Protein AF-A0A0F9T4Y2-F1 (afdb_monomer_lite)

Radius of gyration: 16.07 Å; chains: 1; bounding box: 34×24×50 Å

InterPro domains:
  IPR002711 HNH endonuclease [PF01844] (3-43)
  IPR003615 HNH nuclease [cd00085] (3-43)

Foldseek 3Di:
DAAPFQRHPPQWDWAFCQDVVNVGDPDPVRTGIHHPQVSVLVVVLVVLVVVLVVCVVVVDDPLVNVLSVVQNVQQCVCPHSVNCVVVVHRDHSCVPPVSVPPPSDDDD

Secondary structure (DSSP, 8-state):
---TTT---SSEEEEESS-GGGT--S-GGGEEEEEHHHHHHHHHHHHHHHHHHHHHHTT--HHHHHHHHHHHHHHHHHT-HHHHHHHSSPPPGGG-TTTTTS--PPP-

Organism: NCBI:txid412755

Sequence (108 aa):
MNCIRCGRNEQIERHRIVPGIEGGEYTPENEEPLCLPCHKYEHVKRQCVDTLSRERTRRQNDGRVSFLVHRLQVIEKLNTPELIRERGTYQTYWIDSTTRKIPRWKPN

Structure (mmCIF, N/CA/C/O backbone):
data_AF-A0A0F9T4Y2-F1
#
_entry.id   AF-A0A0F9T4Y2-F1
#
loop_
_atom_site.group_PDB
_atom_site.id
_atom_site.type_symbol
_atom_site.label_atom_id
_atom_site.label_alt_id
_atom_site.label_comp_id
_atom_site.label_asym_id
_atom_site.label_entity_id
_atom_site.label_seq_id
_atom_site.pdbx_PDB_ins_code
_atom_site.Cartn_x
_atom_site.Cartn_y
_atom_site.Cartn_z
_atom_site.occupancy
_atom_site.B_iso_or_equiv
_atom_site.auth_seq_id
_atom_site.auth_comp_id
_atom_site.auth_asym_id
_atom_site.auth_atom_id
_atom_site.pdbx_PDB_model_num
ATOM 1 N N . MET A 1 1 ? -6.827 6.118 19.337 1.00 85.25 1 MET A N 1
ATOM 2 C CA . MET A 1 1 ? -5.924 6.360 18.191 1.00 85.25 1 MET A CA 1
ATOM 3 C C . MET A 1 1 ? -6.584 5.740 16.976 1.00 85.25 1 MET A C 1
ATOM 5 O O . MET A 1 1 ? -7.029 4.605 17.085 1.00 85.25 1 MET A O 1
ATOM 9 N N . ASN A 1 2 ? -6.708 6.480 15.876 1.00 96.44 2 ASN A N 1
ATOM 10 C CA . ASN A 1 2 ? -7.404 6.012 14.676 1.00 96.44 2 ASN A CA 1
ATOM 11 C C . ASN A 1 2 ? -6.391 5.836 13.543 1.00 96.44 2 ASN A C 1
ATOM 13 O O . ASN A 1 2 ? -5.399 6.557 13.486 1.00 96.44 2 ASN A O 1
ATOM 17 N N . CYS A 1 3 ? -6.660 4.896 12.643 1.00 97.69 3 CYS A N 1
ATOM 18 C CA . CYS A 1 3 ? -5.920 4.714 11.403 1.00 97.69 3 CYS A CA 1
ATOM 19 C C . CYS A 1 3 ? -5.950 6.017 10.594 1.00 97.69 3 CYS A C 1
ATOM 21 O O . CYS A 1 3 ? -7.036 6.463 10.222 1.00 97.69 3 CYS A O 1
ATOM 23 N N . ILE A 1 4 ? -4.787 6.591 10.278 1.00 97.44 4 ILE A N 1
ATOM 24 C CA . ILE A 1 4 ? -4.680 7.864 9.546 1.00 97.44 4 ILE A CA 1
ATOM 25 C C . ILE A 1 4 ? -5.287 7.763 8.136 1.00 97.44 4 ILE A C 1
ATOM 27 O O . ILE A 1 4 ? -5.832 8.729 7.614 1.00 97.44 4 ILE A O 1
ATOM 31 N N . ARG A 1 5 ? -5.270 6.561 7.543 1.00 96.31 5 ARG A N 1
ATOM 32 C CA . ARG A 1 5 ? -5.757 6.309 6.183 1.00 96.31 5 ARG A CA 1
ATOM 33 C C . ARG A 1 5 ? -7.269 6.117 6.101 1.00 96.31 5 ARG A C 1
ATOM 35 O O . ARG A 1 5 ? -7.917 6.721 5.259 1.00 96.31 5 ARG A O 1
ATOM 42 N N . CYS A 1 6 ? -7.838 5.238 6.930 1.00 96.50 6 CYS A N 1
ATOM 43 C CA . CYS A 1 6 ? -9.256 4.866 6.829 1.00 96.50 6 CYS A CA 1
ATOM 44 C C . CYS A 1 6 ? -10.093 5.201 8.068 1.00 96.50 6 CYS A C 1
ATOM 46 O O . CYS A 1 6 ? -11.292 4.952 8.053 1.00 96.50 6 CYS A O 1
ATOM 48 N N . GLY A 1 7 ? -9.527 5.744 9.142 1.00 96.06 7 GLY A N 1
ATOM 49 C CA . GLY A 1 7 ? -10.279 6.162 10.330 1.00 96.06 7 GLY A CA 1
ATOM 50 C C . GLY A 1 7 ? -10.779 5.037 11.247 1.00 96.06 7 GLY A C 1
ATOM 51 O O . GLY A 1 7 ? -11.322 5.340 12.305 1.00 96.06 7 GLY A O 1
ATOM 52 N N . ARG A 1 8 ? -10.581 3.753 10.904 1.00 94.31 8 ARG A N 1
ATOM 53 C CA . ARG A 1 8 ? -10.846 2.633 11.832 1.00 94.31 8 ARG A CA 1
ATOM 54 C C . ARG A 1 8 ? -10.000 2.776 13.098 1.00 94.31 8 ARG A C 1
ATOM 56 O O . ARG A 1 8 ? -8.884 3.279 13.028 1.00 94.31 8 ARG A O 1
ATOM 63 N N . ASN A 1 9 ? -10.510 2.302 14.227 1.00 94.75 9 ASN A N 1
ATOM 64 C CA . ASN A 1 9 ? -9.855 2.359 15.540 1.00 94.75 9 ASN A CA 1
ATOM 65 C C . ASN A 1 9 ? -9.467 0.969 16.088 1.00 94.75 9 ASN A C 1
ATOM 67 O O . ASN A 1 9 ? -8.970 0.862 17.205 1.00 94.75 9 ASN A O 1
ATOM 71 N N . GLU A 1 10 ? -9.663 -0.086 15.297 1.00 92.00 10 GLU A N 1
ATOM 72 C CA . GLU A 1 10 ? -9.346 -1.472 15.647 1.00 92.00 10 GLU A CA 1
ATOM 73 C C . GLU A 1 10 ? -8.003 -1.905 15.049 1.00 92.00 10 GLU A C 1
ATOM 75 O O . GLU A 1 10 ? -7.675 -1.528 13.919 1.00 92.00 10 GLU A O 1
ATOM 80 N N . GLN A 1 11 ? -7.263 -2.747 15.784 1.00 93.62 11 GLN A N 1
ATOM 81 C CA . GLN A 1 11 ? -5.999 -3.360 15.340 1.00 93.62 11 GLN A CA 1
ATOM 82 C C . GLN A 1 11 ? -5.016 -2.335 14.751 1.00 93.62 11 GLN A C 1
ATOM 84 O O . GLN A 1 11 ? -4.558 -2.473 13.614 1.00 93.62 11 GLN A O 1
ATOM 89 N N . ILE A 1 12 ? -4.753 -1.268 15.509 1.00 96.94 12 ILE A N 1
ATOM 90 C CA . ILE A 1 12 ? -3.850 -0.191 15.102 1.00 96.94 12 ILE A CA 1
ATOM 91 C C . ILE A 1 12 ? -2.404 -0.589 15.385 1.00 96.94 12 ILE A C 1
ATOM 93 O O . ILE A 1 12 ? -2.053 -0.925 16.513 1.00 96.94 12 ILE A O 1
ATOM 97 N N . GLU A 1 13 ? -1.574 -0.496 14.356 1.00 95.88 13 GLU A N 1
ATOM 98 C CA . GLU A 1 13 ? -0.133 -0.699 14.393 1.00 95.88 13 GLU A CA 1
ATOM 99 C C . GLU A 1 13 ? 0.577 0.598 14.000 1.00 95.88 13 GLU A C 1
ATOM 101 O O . GLU A 1 13 ? 0.014 1.457 13.312 1.00 95.88 13 GLU A O 1
ATOM 106 N N . ARG A 1 14 ? 1.829 0.744 14.440 1.00 95.44 14 ARG A N 1
ATOM 107 C CA . ARG A 1 14 ? 2.686 1.850 14.015 1.00 95.44 14 ARG A CA 1
ATOM 108 C C . ARG A 1 14 ? 3.407 1.458 12.734 1.00 95.44 14 ARG A C 1
ATOM 110 O O . ARG A 1 14 ? 4.253 0.565 12.739 1.00 95.44 14 ARG A O 1
ATOM 117 N N . HIS A 1 15 ? 3.044 2.111 11.641 1.00 95.88 15 HIS A N 1
ATOM 118 C CA . HIS A 1 15 ? 3.724 1.980 10.365 1.00 95.88 15 HIS A CA 1
ATOM 119 C C . HIS A 1 15 ? 4.865 2.985 10.288 1.00 95.88 15 HIS A C 1
ATOM 121 O O . HIS A 1 15 ? 4.686 4.144 10.644 1.00 95.88 15 HIS A O 1
ATOM 127 N N . ARG A 1 16 ? 6.028 2.557 9.798 1.00 95.38 16 ARG A N 1
ATOM 128 C CA . ARG A 1 16 ? 7.155 3.465 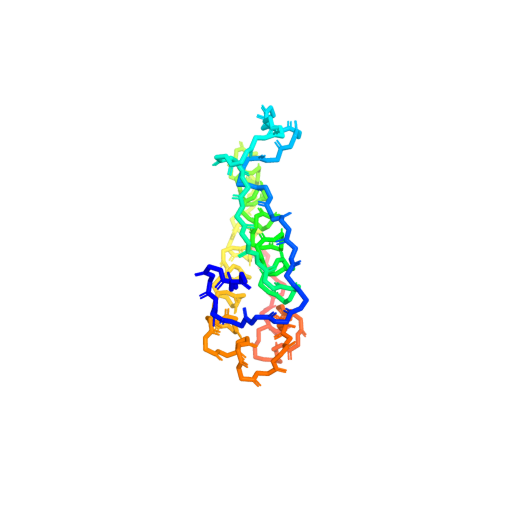9.572 1.00 95.38 16 ARG A CA 1
ATOM 129 C C . ARG A 1 16 ? 7.081 4.085 8.188 1.00 95.38 16 ARG A C 1
ATOM 131 O O . ARG A 1 16 ? 7.137 3.351 7.201 1.00 95.38 16 ARG A O 1
ATOM 138 N N . ILE A 1 17 ? 7.045 5.414 8.138 1.00 94.50 17 ILE A N 1
ATOM 139 C CA . ILE A 1 17 ? 6.991 6.197 6.896 1.00 94.50 17 ILE A CA 1
ATOM 140 C C . ILE A 1 17 ? 8.266 5.937 6.077 1.00 94.50 17 ILE A C 1
ATOM 142 O O . ILE A 1 17 ? 8.214 5.529 4.911 1.00 94.50 17 ILE A O 1
ATOM 146 N N . VAL A 1 18 ? 9.426 6.073 6.723 1.00 93.81 18 VAL A N 1
ATOM 147 C CA . VAL A 1 18 ? 10.739 5.666 6.215 1.00 93.81 18 VAL A CA 1
ATOM 148 C C . VAL A 1 18 ? 11.161 4.368 6.922 1.00 93.81 18 VAL A C 1
ATOM 150 O O . VAL A 1 18 ? 11.312 4.350 8.145 1.00 93.81 18 VAL A O 1
ATOM 153 N N . PRO A 1 19 ? 11.354 3.246 6.209 1.00 91.56 19 PRO A N 1
ATOM 154 C CA . PRO A 1 19 ? 11.757 1.986 6.807 1.00 91.56 19 PRO A CA 1
ATOM 155 C C . PRO A 1 19 ? 13.216 2.039 7.258 1.00 91.56 19 PRO A C 1
ATOM 157 O O . PRO A 1 19 ? 14.044 2.714 6.650 1.00 91.56 19 PRO A O 1
ATOM 160 N N . GLY A 1 20 ? 13.569 1.222 8.252 1.00 90.69 20 GLY A N 1
ATOM 161 C CA . GLY A 1 20 ? 14.947 1.161 8.754 1.00 90.69 20 GLY A CA 1
ATOM 162 C C . GLY A 1 20 ? 15.990 0.772 7.697 1.00 90.69 20 GLY A C 1
ATOM 163 O O . GLY A 1 20 ? 17.116 1.248 7.755 1.00 90.69 20 GLY A O 1
ATOM 164 N N . ILE A 1 21 ? 15.621 -0.028 6.686 1.00 89.50 21 ILE A N 1
ATOM 165 C CA . ILE A 1 21 ? 16.535 -0.380 5.580 1.00 89.50 21 ILE A CA 1
ATOM 166 C C . ILE A 1 21 ? 16.910 0.829 4.703 1.00 89.50 21 ILE A C 1
ATOM 168 O O . ILE A 1 21 ? 17.940 0.803 4.040 1.00 89.50 21 ILE A O 1
ATOM 172 N N . GLU A 1 22 ? 16.097 1.887 4.719 1.00 89.50 22 GLU A N 1
ATOM 173 C CA . GLU A 1 22 ? 16.346 3.152 4.017 1.00 89.50 22 GLU A CA 1
ATOM 174 C C . GLU A 1 22 ? 16.947 4.221 4.952 1.00 89.50 22 GLU A C 1
ATOM 176 O O . GLU A 1 22 ? 17.050 5.383 4.574 1.00 89.50 22 GLU A O 1
ATOM 181 N N . GLY A 1 23 ? 17.346 3.842 6.175 1.00 94.00 23 GLY A N 1
ATOM 182 C CA . GLY A 1 23 ? 17.877 4.765 7.183 1.00 94.00 23 GLY A CA 1
ATOM 183 C C . GLY A 1 23 ? 16.811 5.443 8.047 1.00 94.00 23 GLY A C 1
ATOM 184 O O . GLY A 1 23 ? 17.128 6.377 8.773 1.00 94.00 23 GLY A O 1
ATOM 185 N N . GLY A 1 24 ? 15.555 4.991 7.991 1.00 94.00 24 GLY A N 1
ATOM 186 C CA . GLY A 1 24 ? 14.491 5.534 8.830 1.00 94.00 24 GLY A CA 1
ATOM 187 C C . GLY A 1 24 ? 14.685 5.211 10.312 1.00 94.00 24 GLY A C 1
ATOM 188 O O . GLY A 1 24 ? 14.759 4.040 10.698 1.00 94.00 24 GLY A O 1
ATOM 189 N N . GLU A 1 25 ? 14.728 6.249 11.142 1.00 95.00 25 GLU A N 1
ATOM 190 C CA . GLU A 1 25 ? 14.864 6.130 12.594 1.00 95.00 25 GLU A CA 1
ATOM 191 C C . GLU A 1 25 ? 13.543 5.723 13.269 1.00 95.00 25 GLU A C 1
ATOM 193 O O . GLU A 1 25 ? 12.452 5.890 12.718 1.00 95.00 25 GLU A O 1
ATOM 198 N N . TYR A 1 26 ? 13.631 5.176 14.482 1.00 92.56 26 TYR A N 1
ATOM 199 C CA . TYR A 1 26 ? 12.459 4.896 15.316 1.00 92.56 26 TYR A CA 1
ATOM 200 C C . TYR A 1 26 ? 12.075 6.147 16.106 1.00 92.56 26 TYR A C 1
ATOM 202 O O . TYR A 1 26 ? 12.379 6.261 17.294 1.00 92.56 26 TYR A O 1
ATOM 210 N N . THR A 1 27 ? 11.425 7.092 15.432 1.00 95.25 27 THR A N 1
ATOM 211 C CA . THR A 1 27 ? 10.939 8.330 16.044 1.00 95.25 27 THR A CA 1
ATOM 212 C C . THR A 1 27 ? 9.429 8.483 15.847 1.00 95.25 27 THR A C 1
ATOM 214 O O . THR A 1 27 ? 8.893 7.975 14.857 1.00 95.25 27 THR A O 1
ATOM 217 N N . PRO A 1 28 ? 8.718 9.177 16.756 1.00 93.88 28 PRO A N 1
ATOM 218 C CA . PRO A 1 28 ? 7.291 9.456 16.591 1.00 93.88 28 PRO A CA 1
ATOM 219 C C . PRO A 1 28 ? 6.951 10.163 15.271 1.00 93.88 28 PRO A C 1
ATOM 221 O O . PRO A 1 28 ? 5.872 9.955 14.733 1.00 93.88 28 PRO A O 1
ATOM 224 N N . GLU A 1 29 ? 7.866 10.972 14.735 1.00 96.00 29 GLU A 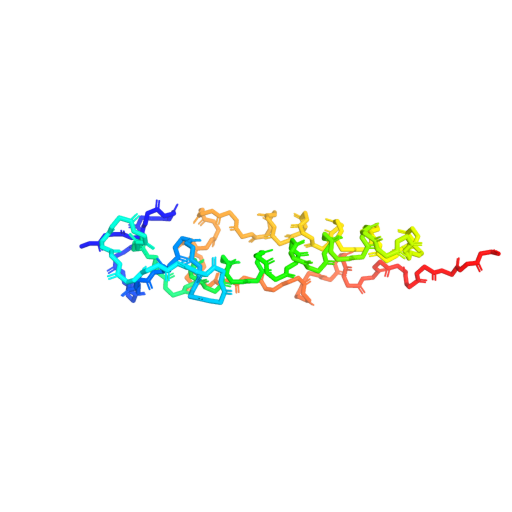N 1
ATOM 225 C CA . GLU A 1 29 ? 7.701 11.700 13.473 1.00 96.00 29 GLU A CA 1
ATOM 226 C C . GLU A 1 29 ? 7.801 10.784 12.245 1.00 96.00 29 GLU A C 1
ATOM 228 O O . GLU A 1 29 ? 7.273 11.114 11.186 1.00 96.00 29 GLU A O 1
ATOM 233 N N . ASN A 1 30 ? 8.471 9.635 12.380 1.00 97.12 30 ASN A N 1
ATOM 234 C CA . ASN A 1 30 ? 8.619 8.631 11.329 1.00 97.12 30 ASN A CA 1
ATOM 235 C C . ASN A 1 30 ? 7.610 7.475 11.470 1.00 97.12 30 ASN A C 1
ATOM 237 O O . ASN A 1 30 ? 7.713 6.465 10.771 1.00 97.12 30 ASN A O 1
ATOM 241 N N . GLU A 1 31 ? 6.636 7.599 12.372 1.00 96.62 31 GLU A N 1
ATOM 242 C CA . GLU A 1 31 ? 5.612 6.593 12.625 1.00 96.62 31 GLU A CA 1
ATOM 243 C C . GLU A 1 31 ? 4.210 7.162 12.400 1.00 96.62 31 GLU A C 1
ATOM 245 O O . GLU A 1 31 ? 3.859 8.233 12.885 1.00 96.62 31 GLU A O 1
ATOM 250 N N . GLU A 1 32 ? 3.362 6.401 11.713 1.00 96.75 32 GLU A N 1
ATOM 251 C CA . GLU A 1 32 ? 1.952 6.729 11.535 1.00 96.75 32 GLU A CA 1
ATOM 252 C C . GLU A 1 32 ? 1.045 5.572 11.980 1.00 96.75 32 GLU A C 1
ATOM 254 O O . GLU A 1 32 ? 1.375 4.395 11.796 1.00 96.75 32 GLU A O 1
ATOM 259 N N . PRO A 1 33 ? -0.116 5.866 12.590 1.00 97.75 33 PRO A N 1
ATOM 260 C CA . PRO A 1 33 ? -1.044 4.831 13.010 1.00 97.75 33 PRO A CA 1
ATOM 261 C C . PRO A 1 33 ? -1.829 4.297 11.812 1.00 97.75 33 PRO A C 1
ATOM 263 O O . PRO A 1 33 ? -2.612 5.022 11.196 1.00 97.75 33 PRO A O 1
ATOM 266 N N . LEU A 1 34 ? -1.709 3.003 11.526 1.00 97.94 34 LEU A N 1
ATOM 267 C CA . LEU A 1 34 ? -2.510 2.316 10.514 1.00 97.94 34 LEU A CA 1
ATOM 268 C C . LEU A 1 34 ? -3.228 1.118 11.124 1.00 97.94 34 LEU A C 1
ATOM 270 O O . LEU A 1 34 ? -2.666 0.380 11.922 1.00 97.94 34 LEU A O 1
ATOM 274 N N . CYS A 1 35 ? -4.474 0.878 10.716 1.00 97.56 35 CYS A N 1
ATOM 275 C CA . CYS A 1 35 ? -5.104 -0.411 10.992 1.00 97.56 35 CYS A CA 1
ATOM 276 C C . CYS A 1 35 ? -4.409 -1.507 10.177 1.00 97.56 35 CYS A C 1
ATOM 278 O O . CYS A 1 35 ? -3.961 -1.249 9.055 1.00 97.56 35 CYS A O 1
ATOM 280 N N . LEU A 1 36 ? -4.386 -2.735 10.695 1.00 96.06 36 LEU A N 1
ATOM 281 C CA . LEU A 1 36 ? -3.712 -3.874 10.066 1.00 96.06 36 LEU A CA 1
ATOM 282 C C . LEU A 1 36 ? -4.010 -4.036 8.551 1.00 96.06 36 LEU A C 1
ATOM 284 O O . LEU A 1 36 ? -3.070 -4.246 7.780 1.00 96.06 36 LEU A O 1
ATOM 288 N N . PRO A 1 37 ? -5.257 -3.886 8.051 1.00 96.06 37 PRO A N 1
ATOM 289 C CA . PRO A 1 37 ? -5.529 -3.901 6.610 1.00 96.06 37 PRO A CA 1
ATOM 290 C C . PRO A 1 37 ? -4.842 -2.779 5.815 1.00 96.06 37 PRO A C 1
ATOM 292 O O . PRO A 1 37 ? -4.281 -3.035 4.751 1.00 96.06 37 PRO A O 1
ATOM 295 N N . CYS A 1 38 ? -4.871 -1.541 6.320 1.00 97.12 38 CYS A N 1
ATOM 296 C CA . CYS A 1 38 ? -4.193 -0.411 5.678 1.00 97.12 38 CYS A CA 1
ATOM 297 C C . CYS A 1 38 ? -2.672 -0.561 5.753 1.00 97.12 38 CYS A C 1
ATOM 299 O O . CYS A 1 38 ? -1.986 -0.252 4.786 1.00 97.12 38 CYS A O 1
ATOM 301 N N . HIS A 1 39 ? -2.156 -1.107 6.854 1.00 96.62 39 HIS A N 1
ATOM 302 C CA . HIS A 1 39 ? -0.733 -1.374 7.012 1.00 96.62 39 HIS A CA 1
ATOM 303 C C . HIS A 1 39 ? -0.228 -2.390 5.975 1.00 96.62 39 HIS A C 1
ATOM 305 O O . HIS A 1 39 ? 0.774 -2.162 5.295 1.00 96.62 39 HIS A O 1
ATOM 311 N N . LYS A 1 40 ? -0.977 -3.483 5.765 1.00 94.25 40 LYS A N 1
ATOM 312 C CA . LYS A 1 40 ? -0.689 -4.463 4.704 1.00 94.25 40 LYS A CA 1
ATOM 313 C C . LYS A 1 40 ? -0.745 -3.839 3.308 1.00 94.25 40 LYS A C 1
ATOM 315 O O . LYS A 1 40 ? 0.117 -4.138 2.484 1.00 94.25 40 LYS A O 1
ATOM 320 N N . TYR A 1 41 ? -1.732 -2.980 3.043 1.00 95.38 41 TYR A N 1
ATOM 321 C CA . TYR A 1 41 ? -1.827 -2.242 1.781 1.00 95.38 41 TYR A CA 1
ATOM 322 C C . TYR A 1 41 ? -0.561 -1.413 1.509 1.00 95.38 41 TYR A C 1
ATOM 324 O O . TYR A 1 41 ? 0.005 -1.544 0.423 1.00 95.38 41 TYR A O 1
ATOM 332 N N . GLU A 1 42 ? -0.089 -0.625 2.482 1.00 95.69 42 GLU A N 1
ATOM 333 C CA . GLU A 1 42 ? 1.090 0.236 2.296 1.00 95.69 42 GLU A CA 1
ATOM 334 C C . GLU A 1 42 ? 2.358 -0.577 2.019 1.00 95.69 42 GLU A C 1
ATOM 336 O O . GLU A 1 42 ? 3.102 -0.273 1.083 1.00 95.69 42 GLU A O 1
ATOM 341 N N . HIS A 1 43 ? 2.564 -1.689 2.732 1.00 93.19 43 HIS A N 1
ATOM 342 C CA . HIS A 1 43 ? 3.685 -2.588 2.450 1.00 93.19 43 HIS A CA 1
ATOM 343 C C . HIS A 1 43 ? 3.658 -3.145 1.022 1.00 93.19 43 HIS A C 1
ATOM 345 O O . HIS A 1 43 ? 4.685 -3.158 0.338 1.00 93.19 43 HIS A O 1
ATOM 351 N N . VAL A 1 44 ? 2.490 -3.586 0.545 1.00 91.31 44 VAL A N 1
ATOM 352 C CA . VAL A 1 44 ? 2.363 -4.124 -0.816 1.00 91.31 44 VAL A CA 1
ATOM 353 C C . VAL A 1 44 ? 2.549 -3.025 -1.865 1.00 91.31 44 VAL A C 1
ATOM 355 O O . VAL A 1 44 ? 3.222 -3.257 -2.876 1.00 91.31 44 VAL A O 1
ATOM 358 N N . LYS A 1 45 ? 1.980 -1.834 -1.640 1.00 93.50 45 LYS A N 1
ATOM 359 C CA . LYS A 1 45 ? 2.148 -0.672 -2.521 1.00 93.50 45 LYS A CA 1
ATOM 360 C C . LYS A 1 45 ? 3.628 -0.317 -2.656 1.00 93.50 45 LYS A C 1
ATOM 362 O O . LYS A 1 45 ? 4.126 -0.261 -3.782 1.00 93.50 45 LYS A O 1
ATOM 367 N N . ARG A 1 46 ? 4.341 -0.168 -1.534 1.00 92.00 46 ARG A N 1
ATOM 368 C CA . ARG A 1 46 ? 5.778 0.141 -1.520 1.00 92.00 46 ARG A CA 1
ATOM 369 C C . ARG A 1 46 ? 6.586 -0.899 -2.283 1.00 92.00 46 ARG A C 1
ATOM 371 O O . ARG A 1 46 ? 7.313 -0.549 -3.203 1.00 92.00 46 ARG A O 1
ATOM 378 N N . GLN A 1 47 ? 6.365 -2.186 -2.010 1.00 89.88 47 GLN A N 1
ATOM 379 C CA . GLN A 1 47 ? 7.062 -3.263 -2.717 1.00 89.88 47 GLN A CA 1
ATOM 380 C C . GLN A 1 47 ? 6.862 -3.193 -4.244 1.00 89.88 47 GLN A C 1
ATOM 382 O O . GLN A 1 47 ? 7.793 -3.476 -5.009 1.00 89.88 47 GLN A O 1
ATOM 387 N N . CYS A 1 48 ? 5.658 -2.834 -4.705 1.00 89.81 48 CYS A N 1
ATOM 388 C CA . CYS A 1 48 ? 5.377 -2.658 -6.130 1.00 89.81 48 CYS A CA 1
ATOM 389 C C . CYS A 1 48 ? 6.136 -1.457 -6.712 1.00 89.81 48 CYS A C 1
ATOM 391 O O . CYS A 1 48 ? 6.737 -1.598 -7.778 1.00 89.81 48 CYS A O 1
ATOM 393 N N . VAL A 1 49 ? 6.156 -0.321 -6.006 1.00 92.31 49 VAL A N 1
ATOM 394 C CA . VAL A 1 49 ? 6.900 0.887 -6.402 1.00 92.31 49 VAL A CA 1
ATOM 395 C C . VAL A 1 49 ? 8.404 0.617 -6.455 1.00 92.31 49 VAL A C 1
ATOM 397 O O . VAL A 1 49 ? 9.025 0.881 -7.482 1.00 92.31 49 VAL A O 1
ATOM 400 N N . ASP A 1 50 ? 8.983 -0.000 -5.426 1.00 91.44 50 ASP A N 1
ATOM 401 C CA . ASP A 1 50 ? 10.416 -0.321 -5.382 1.00 91.44 50 ASP A CA 1
ATOM 402 C C . ASP A 1 50 ? 10.813 -1.255 -6.523 1.00 91.44 50 ASP A C 1
ATOM 404 O O . ASP A 1 50 ? 11.856 -1.100 -7.161 1.00 91.44 50 ASP A O 1
ATOM 408 N N . THR A 1 51 ? 9.961 -2.243 -6.808 1.00 89.50 51 THR A N 1
ATOM 409 C CA . THR A 1 51 ? 10.186 -3.160 -7.924 1.00 89.50 51 THR A CA 1
ATOM 410 C C . THR A 1 51 ? 10.121 -2.414 -9.249 1.00 89.50 51 THR A C 1
ATOM 412 O O . THR A 1 51 ? 11.043 -2.549 -10.045 1.00 89.50 51 THR A O 1
ATOM 415 N N . LEU A 1 52 ? 9.099 -1.583 -9.465 1.00 90.00 52 LEU A N 1
ATOM 416 C CA . LEU A 1 52 ? 8.962 -0.772 -10.674 1.00 90.00 52 LEU A CA 1
ATOM 417 C C . LEU A 1 52 ? 10.174 0.146 -10.893 1.00 90.00 52 LEU A C 1
ATOM 419 O O . LEU A 1 52 ? 10.703 0.197 -12.004 1.00 90.00 52 LEU A O 1
ATOM 423 N N . SER A 1 53 ? 10.643 0.823 -9.844 1.00 89.69 53 SER A N 1
ATOM 424 C CA . SER A 1 53 ? 11.828 1.685 -9.891 1.00 89.69 53 SER A CA 1
ATOM 425 C C . SER A 1 53 ? 13.079 0.903 -10.295 1.00 89.69 53 SER A C 1
ATOM 427 O O . SER A 1 53 ? 13.800 1.324 -11.198 1.00 89.69 53 SER A O 1
ATOM 429 N N . ARG A 1 54 ? 13.305 -0.284 -9.711 1.00 87.88 54 ARG A N 1
ATOM 430 C CA . ARG A 1 54 ? 14.436 -1.151 -10.088 1.00 87.88 54 ARG A CA 1
ATOM 431 C C . ARG A 1 54 ? 14.366 -1.617 -11.541 1.00 87.88 54 ARG A C 1
ATOM 433 O O . ARG A 1 54 ? 15.394 -1.623 -12.214 1.00 87.88 54 ARG A O 1
ATOM 440 N N . GLU A 1 55 ? 13.189 -2.013 -12.024 1.00 87.06 55 GLU A N 1
ATOM 441 C CA . GLU A 1 55 ? 13.025 -2.466 -13.413 1.00 87.06 55 GLU A CA 1
ATOM 442 C C . GLU A 1 55 ? 13.288 -1.332 -14.413 1.00 87.06 55 GLU A C 1
ATOM 444 O O . GLU A 1 55 ? 13.990 -1.538 -15.405 1.00 87.06 55 GLU A O 1
ATOM 449 N N . ARG A 1 56 ? 12.813 -0.112 -14.113 1.00 85.50 56 ARG A N 1
ATOM 450 C CA . ARG A 1 56 ? 13.083 1.083 -14.929 1.00 85.50 56 ARG A CA 1
ATOM 451 C C . ARG A 1 56 ? 14.579 1.383 -15.028 1.00 85.50 56 ARG A C 1
ATOM 453 O O . ARG A 1 56 ? 15.079 1.604 -16.128 1.00 85.50 56 ARG A O 1
ATOM 460 N N . THR A 1 57 ? 15.312 1.329 -13.914 1.00 83.88 57 THR A N 1
ATOM 461 C CA . THR A 1 57 ? 16.766 1.575 -13.905 1.00 83.88 57 THR A CA 1
ATOM 462 C C . THR A 1 57 ? 17.539 0.535 -14.718 1.00 83.88 57 THR A C 1
ATOM 464 O O . THR A 1 57 ? 18.538 0.860 -15.354 1.00 83.88 57 THR A O 1
ATOM 467 N N . ARG A 1 58 ? 17.072 -0.718 -14.741 1.00 81.56 58 ARG A N 1
ATOM 468 C CA . ARG A 1 58 ? 17.734 -1.820 -15.457 1.00 81.56 58 ARG A CA 1
ATOM 469 C C . ARG A 1 58 ? 17.463 -1.839 -16.967 1.00 81.56 58 ARG A C 1
ATOM 471 O O . ARG A 1 58 ? 17.969 -2.739 -17.632 1.00 81.56 58 ARG A O 1
ATOM 478 N N . ARG A 1 59 ? 16.670 -0.897 -17.505 1.00 67.56 59 ARG A N 1
ATOM 479 C CA . ARG A 1 59 ? 16.195 -0.884 -18.907 1.00 67.56 59 ARG A CA 1
ATOM 480 C C . ARG A 1 59 ? 15.608 -2.238 -19.353 1.00 67.56 59 ARG A C 1
ATOM 482 O O . ARG A 1 59 ? 15.760 -2.633 -20.505 1.00 67.56 59 ARG A O 1
ATOM 489 N N . GLN A 1 60 ? 14.991 -2.987 -18.434 1.00 62.03 60 GLN A N 1
ATOM 490 C CA . GLN A 1 60 ? 14.412 -4.291 -18.760 1.00 62.03 60 GLN A CA 1
ATOM 491 C C . GLN A 1 60 ? 13.036 -4.135 -19.411 1.00 62.03 60 GLN A C 1
ATOM 493 O O . GLN A 1 60 ? 12.240 -3.317 -18.963 1.00 62.03 60 GLN A O 1
ATOM 498 N N . ASN A 1 61 ? 12.798 -4.967 -20.435 1.00 64.62 61 ASN A N 1
ATOM 499 C CA . ASN A 1 61 ? 11.534 -5.281 -21.117 1.00 64.62 61 ASN A CA 1
ATOM 500 C C . ASN A 1 61 ? 10.326 -4.409 -20.725 1.00 64.62 61 ASN A C 1
ATOM 502 O O . ASN A 1 61 ? 9.730 -4.614 -19.660 1.00 64.62 61 ASN A O 1
ATOM 506 N N . ASP A 1 62 ? 9.888 -3.542 -21.642 1.00 72.62 62 ASP A N 1
ATOM 507 C CA . ASP A 1 62 ? 8.712 -2.673 -21.488 1.00 72.62 62 ASP A CA 1
ATOM 508 C C . ASP A 1 62 ? 7.481 -3.426 -20.961 1.00 72.62 62 ASP A C 1
ATOM 510 O O . ASP A 1 62 ? 6.780 -2.937 -20.076 1.00 72.62 62 ASP A O 1
ATOM 514 N N . GLY A 1 63 ? 7.271 -4.677 -21.393 1.00 77.94 63 GLY A N 1
ATOM 515 C CA . GLY A 1 63 ? 6.155 -5.506 -20.928 1.00 77.94 63 GLY A CA 1
ATOM 516 C C . GLY A 1 63 ? 6.130 -5.760 -19.411 1.00 77.94 63 GLY A C 1
ATOM 517 O O . GLY A 1 63 ? 5.053 -5.820 -18.813 1.00 77.94 63 GLY A O 1
ATOM 518 N N . ARG A 1 64 ? 7.291 -5.867 -18.748 1.00 80.81 64 ARG A N 1
ATOM 519 C CA . ARG A 1 64 ? 7.369 -6.070 -17.288 1.00 80.81 64 ARG A CA 1
ATOM 520 C C . ARG A 1 64 ? 7.062 -4.783 -16.528 1.00 80.81 64 ARG A C 1
ATOM 522 O O . ARG A 1 64 ? 6.352 -4.826 -15.522 1.00 80.81 64 ARG A O 1
ATOM 529 N N . VAL A 1 65 ? 7.547 -3.648 -17.029 1.00 85.50 65 VAL A N 1
ATOM 530 C CA . VAL A 1 65 ? 7.223 -2.317 -16.498 1.00 85.50 65 VAL A CA 1
ATOM 531 C C . VAL A 1 65 ? 5.722 -2.056 -16.633 1.00 85.50 65 VAL A C 1
ATOM 533 O O . VAL A 1 65 ? 5.081 -1.712 -15.640 1.00 85.50 65 VAL A O 1
ATOM 536 N N . SER A 1 66 ? 5.134 -2.303 -17.809 1.00 84.62 66 SER A N 1
ATOM 537 C CA . SER A 1 66 ? 3.690 -2.161 -18.040 1.00 84.62 66 SER A CA 1
ATOM 538 C C . SER A 1 66 ? 2.862 -3.041 -17.100 1.00 84.62 66 SER A C 1
ATOM 540 O O . SER A 1 66 ? 1.880 -2.570 -16.527 1.00 84.62 66 SER A O 1
ATOM 542 N N . PHE A 1 67 ? 3.278 -4.292 -16.876 1.00 84.31 67 PHE A N 1
ATOM 543 C CA . PHE A 1 67 ? 2.614 -5.184 -15.923 1.00 84.31 67 PHE A CA 1
ATOM 544 C C . PHE A 1 67 ? 2.650 -4.641 -14.486 1.00 84.31 67 PHE A C 1
ATOM 546 O O . PHE A 1 67 ? 1.630 -4.650 -13.799 1.00 84.31 67 PHE A O 1
ATOM 553 N N . LEU A 1 68 ? 3.804 -4.151 -14.021 1.00 86.06 68 LEU A N 1
ATOM 554 C CA . LEU A 1 68 ? 3.945 -3.597 -12.670 1.00 86.06 68 LEU A CA 1
ATOM 555 C C . LEU A 1 68 ? 3.126 -2.315 -12.480 1.00 86.06 68 LEU A C 1
ATOM 557 O O . LEU A 1 68 ? 2.487 -2.160 -11.440 1.00 86.06 68 LEU A O 1
ATOM 561 N N . VAL A 1 69 ? 3.098 -1.435 -13.487 1.00 88.50 69 VAL A N 1
ATOM 562 C CA . VAL A 1 69 ? 2.238 -0.239 -13.489 1.00 88.50 69 VAL A CA 1
ATOM 563 C C . VAL A 1 69 ? 0.773 -0.643 -13.380 1.00 88.50 69 VAL A C 1
ATOM 565 O O . VAL A 1 69 ? 0.060 -0.133 -12.517 1.00 88.50 69 VAL A O 1
ATOM 568 N N . HIS A 1 70 ? 0.330 -1.600 -14.194 1.00 87.19 70 HIS A N 1
ATOM 569 C CA . HIS A 1 70 ? -1.046 -2.070 -14.131 1.00 87.19 70 HIS A CA 1
ATOM 570 C C . HIS A 1 70 ? -1.376 -2.695 -12.769 1.00 87.19 70 HIS A C 1
ATOM 572 O O . HIS A 1 70 ? -2.404 -2.388 -12.171 1.00 87.19 70 HIS A O 1
ATOM 578 N N . ARG A 1 71 ? -0.489 -3.538 -12.228 1.00 87.06 71 ARG A N 1
ATOM 579 C CA . ARG A 1 71 ? -0.665 -4.127 -10.895 1.00 87.06 71 ARG A CA 1
ATOM 580 C C . ARG A 1 71 ? -0.846 -3.051 -9.821 1.00 87.06 71 ARG A C 1
ATOM 582 O O . ARG A 1 71 ? -1.703 -3.216 -8.955 1.00 87.06 71 ARG A O 1
ATOM 589 N N . LEU A 1 72 ? -0.068 -1.968 -9.876 1.00 90.94 72 LEU A N 1
ATOM 590 C CA . LEU A 1 72 ? -0.194 -0.849 -8.941 1.00 90.94 72 LEU A CA 1
ATOM 591 C C . LEU A 1 72 ? -1.571 -0.179 -9.058 1.00 90.94 72 LEU A C 1
ATOM 593 O O . LEU A 1 72 ? -2.254 -0.036 -8.048 1.00 90.94 72 LEU A O 1
ATOM 597 N N . GLN A 1 73 ? -2.022 0.120 -10.280 1.00 90.50 73 GLN A N 1
ATOM 598 C CA . GLN A 1 73 ? -3.341 0.721 -10.536 1.00 90.50 73 GLN A CA 1
ATOM 599 C C . GLN A 1 73 ? -4.488 -0.123 -9.967 1.00 90.50 73 GLN A C 1
ATOM 601 O O . GLN A 1 73 ? -5.416 0.400 -9.351 1.00 90.50 73 GLN A O 1
ATOM 606 N N . VAL A 1 74 ? -4.425 -1.444 -10.147 1.00 89.06 74 VAL A N 1
ATOM 607 C CA . VAL A 1 74 ? -5.440 -2.369 -9.627 1.00 89.06 74 VAL A CA 1
ATOM 608 C C . VAL A 1 74 ? -5.434 -2.388 -8.104 1.00 89.06 74 VAL A C 1
ATOM 610 O O . VAL A 1 74 ? -6.495 -2.339 -7.487 1.00 89.06 74 VAL A O 1
ATOM 613 N N . ILE A 1 75 ? -4.253 -2.429 -7.484 1.00 91.38 75 ILE A N 1
ATOM 614 C CA . ILE A 1 75 ? -4.137 -2.409 -6.024 1.00 91.38 75 ILE A CA 1
ATOM 615 C C . ILE A 1 75 ? -4.723 -1.117 -5.457 1.00 91.38 75 ILE A C 1
ATOM 617 O O . ILE A 1 75 ? -5.482 -1.195 -4.495 1.00 91.38 75 ILE A O 1
ATOM 621 N N . GLU A 1 76 ? -4.438 0.039 -6.054 1.00 92.94 76 GLU A N 1
ATOM 622 C CA . GLU A 1 76 ? -5.008 1.318 -5.618 1.00 92.94 76 GLU A CA 1
ATOM 623 C C . GLU A 1 76 ? -6.533 1.345 -5.785 1.00 92.94 76 GLU A C 1
ATOM 625 O O . GLU A 1 76 ? -7.250 1.687 -4.843 1.00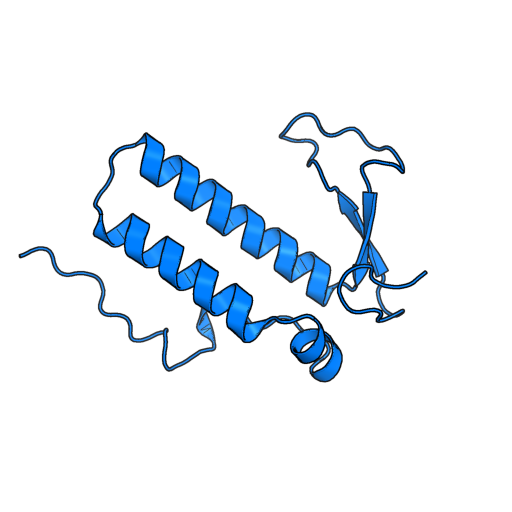 92.94 76 GLU A O 1
ATOM 630 N N . LYS A 1 77 ? -7.044 0.879 -6.932 1.00 92.12 77 LYS A N 1
ATOM 631 C CA . LYS A 1 77 ? -8.485 0.810 -7.217 1.00 92.12 77 LYS A CA 1
ATOM 632 C C . LYS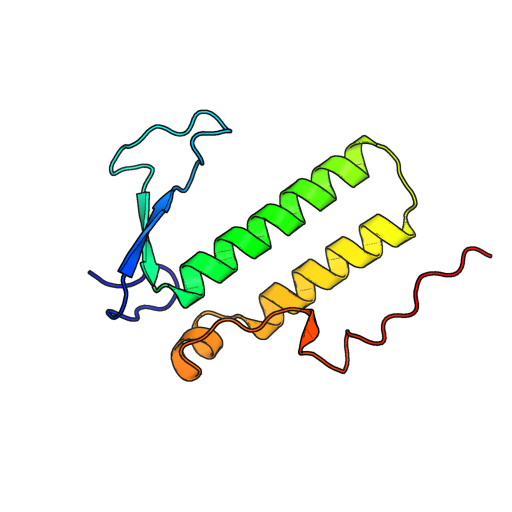 A 1 77 ? -9.243 -0.100 -6.248 1.00 92.12 77 LYS A C 1
ATOM 634 O O . LYS A 1 77 ? -10.323 0.255 -5.785 1.00 92.12 77 LYS A O 1
ATOM 639 N N . LEU A 1 78 ? -8.715 -1.289 -5.962 1.00 90.81 78 LEU A N 1
ATOM 640 C CA . LEU A 1 78 ? -9.399 -2.274 -5.117 1.00 90.81 78 LEU A CA 1
ATOM 641 C C . LEU A 1 78 ? -9.370 -1.912 -3.634 1.00 90.81 78 LEU A C 1
ATOM 643 O O . LEU A 1 78 ? -10.148 -2.477 -2.867 1.00 90.81 78 LEU A O 1
ATOM 647 N N . ASN A 1 79 ? -8.475 -1.016 -3.221 1.00 94.31 79 ASN A N 1
ATOM 648 C CA . ASN A 1 79 ? -8.151 -0.804 -1.818 1.00 94.31 79 ASN A CA 1
ATOM 649 C C . ASN A 1 79 ? -8.276 0.651 -1.393 1.00 94.31 79 ASN A C 1
ATOM 651 O O . ASN A 1 79 ? -7.492 1.099 -0.556 1.00 94.31 79 ASN A O 1
ATOM 655 N N . THR A 1 80 ? -9.256 1.393 -1.911 1.00 96.19 80 THR A N 1
ATOM 656 C CA . THR A 1 80 ? -9.545 2.733 -1.381 1.00 96.19 80 THR A CA 1
ATOM 657 C C . THR A 1 80 ? -9.786 2.676 0.138 1.00 96.19 80 THR A C 1
ATOM 659 O O . THR A 1 80 ? -10.141 1.614 0.675 1.00 96.19 80 THR A O 1
ATOM 662 N N . PRO A 1 81 ? -9.563 3.780 0.872 1.00 96.94 81 PRO A N 1
ATOM 663 C CA . PRO A 1 81 ? -9.830 3.821 2.306 1.00 96.94 81 PRO A CA 1
ATOM 664 C C . PRO A 1 81 ? -11.239 3.346 2.677 1.00 96.94 81 PRO A C 1
ATOM 666 O O . PRO A 1 81 ? -11.394 2.614 3.652 1.00 96.94 81 PRO A O 1
ATOM 669 N N . GLU A 1 82 ? -12.242 3.705 1.879 1.00 96.81 82 GLU A N 1
ATOM 670 C CA . GLU A 1 82 ? -13.651 3.346 2.060 1.00 96.81 82 GLU A CA 1
ATOM 671 C C . GLU A 1 82 ? -13.856 1.843 1.891 1.00 96.81 82 GLU A C 1
ATOM 673 O O . GLU A 1 82 ? -14.446 1.211 2.761 1.00 96.81 82 GLU A O 1
ATOM 678 N N . LEU A 1 83 ? -13.300 1.250 0.830 1.00 95.06 83 LEU A N 1
ATOM 679 C CA . LEU A 1 83 ? -13.442 -0.180 0.553 1.00 95.06 83 LEU A CA 1
ATOM 680 C C . LEU A 1 83 ? -12.747 -1.046 1.607 1.00 95.06 83 LEU A C 1
ATOM 682 O O . LEU A 1 83 ? -13.290 -2.066 2.030 1.00 95.06 83 LEU A O 1
ATOM 686 N N . ILE A 1 84 ? -11.557 -0.646 2.068 1.00 94.56 84 ILE A N 1
ATOM 687 C CA . ILE A 1 84 ? -10.897 -1.331 3.188 1.00 94.56 84 ILE A CA 1
ATOM 688 C C . ILE A 1 84 ? -11.700 -1.139 4.478 1.00 94.56 84 ILE A C 1
ATOM 690 O O . ILE A 1 84 ? -11.837 -2.085 5.258 1.00 94.56 84 ILE A O 1
ATOM 694 N N . ARG A 1 85 ? -12.252 0.060 4.714 1.00 93.44 85 ARG A N 1
ATOM 695 C CA . ARG A 1 85 ? -13.087 0.328 5.888 1.00 93.44 85 ARG A CA 1
ATOM 696 C C . ARG A 1 85 ? -14.357 -0.509 5.874 1.00 93.44 85 ARG A C 1
ATOM 698 O O . ARG A 1 85 ? -14.729 -0.989 6.932 1.00 93.44 85 ARG A O 1
ATOM 705 N N . GLU A 1 86 ? -15.008 -0.690 4.739 1.00 93.75 86 GLU A N 1
ATOM 706 C CA . GLU A 1 86 ? -16.228 -1.488 4.617 1.00 93.75 86 GLU A CA 1
ATOM 707 C C . GLU A 1 86 ? -15.928 -2.977 4.827 1.00 93.75 86 GLU A C 1
ATOM 709 O O . GLU A 1 86 ? -16.541 -3.634 5.662 1.00 93.75 86 GLU A O 1
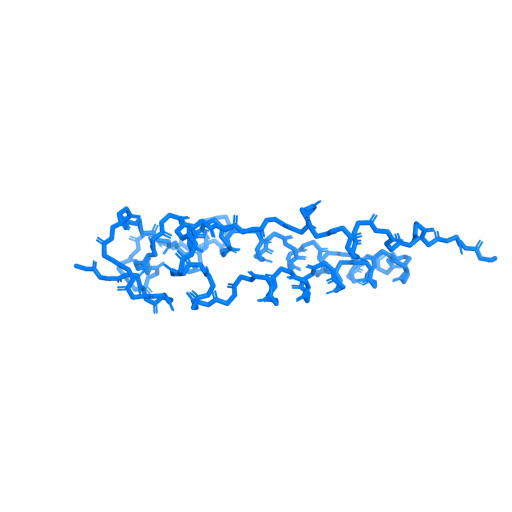ATOM 714 N N . ARG A 1 87 ? -14.908 -3.499 4.136 1.00 93.12 87 ARG A N 1
ATOM 715 C CA . ARG A 1 87 ? -14.586 -4.936 4.139 1.00 93.12 87 ARG A CA 1
ATOM 716 C C . ARG A 1 87 ? -13.837 -5.401 5.383 1.00 93.12 87 ARG A C 1
ATOM 718 O O . ARG A 1 87 ? -13.822 -6.590 5.680 1.00 93.12 87 ARG A O 1
ATOM 725 N N . GLY A 1 88 ? -13.120 -4.500 6.050 1.00 91.88 88 GLY A N 1
ATOM 726 C CA . GLY A 1 88 ? -12.212 -4.833 7.151 1.00 91.88 88 GLY A CA 1
ATOM 727 C C . GLY A 1 88 ? -10.967 -5.609 6.743 1.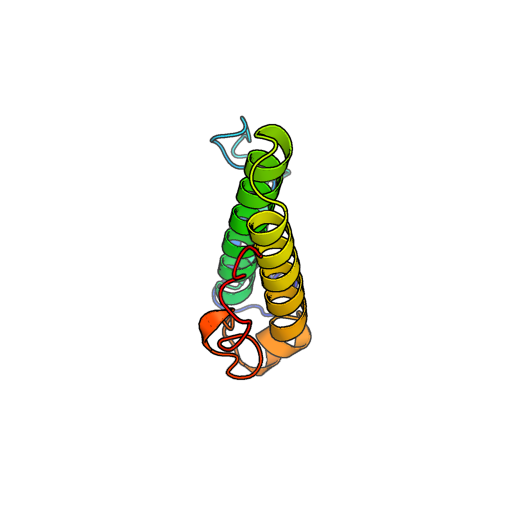00 91.88 88 GLY A C 1
ATOM 728 O O . GLY A 1 88 ? -10.246 -6.103 7.603 1.00 91.88 88 GLY A O 1
ATOM 729 N N . THR A 1 89 ? -10.683 -5.706 5.445 1.00 91.81 89 THR A N 1
ATOM 730 C CA . THR A 1 89 ? -9.497 -6.384 4.930 1.00 91.81 89 THR A CA 1
ATOM 731 C C . THR A 1 89 ? -8.990 -5.729 3.649 1.00 91.81 89 THR A C 1
ATOM 733 O O . THR A 1 89 ? -9.734 -5.055 2.935 1.00 91.81 89 THR A O 1
ATOM 736 N N . TYR A 1 90 ? -7.707 -5.947 3.369 1.00 90.38 90 TYR A N 1
ATOM 737 C CA . TYR A 1 90 ? -7.064 -5.609 2.105 1.00 90.38 90 TYR A CA 1
ATOM 738 C C . TYR A 1 90 ? -7.351 -6.700 1.066 1.00 90.38 90 TYR A C 1
ATOM 740 O O . TYR A 1 90 ? -7.327 -7.894 1.367 1.00 90.38 90 TYR A O 1
ATOM 748 N N . GLN A 1 91 ? -7.575 -6.289 -0.176 1.00 89.38 91 GLN A N 1
ATOM 749 C CA . GLN A 1 91 ? -7.735 -7.168 -1.322 1.00 89.38 91 GLN A CA 1
ATOM 750 C C . GLN A 1 91 ? -6.472 -7.178 -2.182 1.00 89.38 91 GLN A C 1
ATOM 752 O O . GLN A 1 91 ? -6.012 -6.149 -2.674 1.00 89.38 91 GLN A O 1
ATOM 757 N N . THR A 1 92 ? -5.917 -8.369 -2.397 1.00 83.25 92 THR A N 1
ATOM 758 C CA . THR A 1 92 ? -4.728 -8.528 -3.241 1.00 83.25 92 THR A CA 1
ATOM 759 C C . THR A 1 92 ? -5.057 -8.306 -4.719 1.00 83.25 92 THR A C 1
ATOM 761 O O . THR A 1 92 ? -6.174 -8.539 -5.164 1.00 83.25 92 THR A O 1
ATOM 764 N N . TYR A 1 93 ? -4.055 -7.960 -5.521 1.00 74.31 93 TYR A N 1
ATOM 765 C CA . TYR A 1 93 ? -4.183 -7.947 -6.984 1.00 74.31 93 TYR A CA 1
ATOM 766 C C . TYR A 1 93 ? -4.705 -9.282 -7.571 1.00 74.31 93 TYR A C 1
ATOM 768 O O . TYR A 1 93 ? -5.402 -9.286 -8.577 1.00 74.31 93 TYR A O 1
ATOM 776 N N . TRP A 1 94 ? -4.405 -10.426 -6.944 1.00 75.06 94 TRP A N 1
ATOM 777 C CA . TRP A 1 94 ? -4.689 -11.756 -7.504 1.00 75.06 94 TRP A CA 1
ATOM 778 C C . TRP A 1 94 ? -6.143 -12.214 -7.394 1.00 75.06 94 TRP A C 1
ATOM 780 O O . TRP A 1 94 ? -6.516 -13.205 -8.029 1.00 75.06 94 TRP A O 1
ATOM 790 N N . ILE A 1 95 ? -6.952 -11.540 -6.576 1.00 72.06 95 ILE A N 1
ATOM 791 C CA . ILE A 1 95 ? -8.365 -11.895 -6.415 1.00 72.06 95 ILE A CA 1
ATOM 792 C C . ILE A 1 95 ? -9.258 -11.264 -7.488 1.00 72.06 95 ILE A C 1
ATOM 794 O O . ILE A 1 95 ? -10.377 -11.727 -7.694 1.00 72.06 95 ILE A O 1
ATOM 798 N N . ASP A 1 96 ? -8.770 -10.245 -8.197 1.00 66.81 96 ASP A N 1
ATOM 799 C CA . ASP A 1 96 ? -9.504 -9.627 -9.289 1.00 66.81 96 ASP A CA 1
ATOM 800 C C . ASP A 1 96 ? -9.363 -10.471 -10.563 1.00 66.81 96 ASP A C 1
ATOM 802 O O . ASP A 1 96 ? -8.326 -10.528 -11.228 1.00 66.81 96 ASP A O 1
ATOM 806 N N . SER A 1 97 ? -10.443 -11.176 -10.896 1.00 62.00 97 SER A N 1
ATOM 807 C CA . SER A 1 97 ? -10.523 -12.061 -12.058 1.00 62.00 97 SER A CA 1
ATOM 808 C C . SER A 1 97 ? -10.447 -11.313 -13.393 1.00 62.00 97 SER A C 1
ATOM 810 O O . SER A 1 97 ? -10.089 -11.928 -14.402 1.00 62.00 97 SER A O 1
ATOM 812 N N . THR A 1 98 ? -10.734 -10.005 -13.407 1.00 57.91 98 THR A N 1
ATOM 813 C CA . THR A 1 98 ? -10.629 -9.165 -14.608 1.00 57.91 98 THR A CA 1
ATOM 814 C C . THR A 1 98 ? -9.174 -8.832 -14.941 1.00 57.91 98 THR A C 1
ATOM 816 O O . THR A 1 98 ? -8.826 -8.698 -16.111 1.00 57.91 98 THR A O 1
ATOM 819 N N . THR A 1 99 ? -8.295 -8.812 -13.936 1.00 52.50 99 THR A N 1
ATOM 820 C CA . THR A 1 99 ? -6.875 -8.443 -14.071 1.00 52.50 99 THR A CA 1
ATOM 821 C C . THR A 1 99 ? -5.933 -9.643 -13.972 1.00 52.50 99 THR A C 1
ATOM 823 O O . THR A 1 99 ? -4.824 -9.609 -14.505 1.00 52.50 99 THR A O 1
ATOM 826 N N . ARG A 1 100 ? -6.399 -10.774 -13.424 1.00 53.44 100 ARG A N 1
ATOM 827 C CA . ARG A 1 100 ? -5.718 -12.085 -13.471 1.00 53.44 100 ARG A CA 1
ATOM 828 C C . ARG A 1 100 ? -5.516 -12.618 -14.900 1.00 53.44 100 ARG A C 1
ATOM 830 O O . ARG A 1 100 ? -4.712 -13.524 -15.107 1.00 53.44 100 ARG A O 1
ATOM 837 N N . LYS A 1 101 ? -6.254 -12.068 -15.872 1.00 50.88 101 LYS A N 1
ATOM 838 C CA . LYS A 1 101 ? -6.234 -12.448 -17.293 1.00 50.88 101 LYS A CA 1
ATOM 839 C C . LYS A 1 101 ? -5.411 -11.523 -18.190 1.00 50.88 101 LYS A C 1
ATOM 841 O O . LYS A 1 101 ? -5.442 -11.735 -19.400 1.00 50.88 101 LYS A O 1
ATOM 846 N N . ILE A 1 102 ? -4.687 -10.530 -17.656 1.00 52.69 102 ILE A N 1
ATOM 847 C CA . ILE A 1 102 ? -3.767 -9.748 -18.500 1.00 52.69 102 ILE A CA 1
ATOM 848 C C . ILE A 1 102 ? -2.816 -10.753 -19.151 1.00 52.69 102 ILE A C 1
ATOM 850 O O . ILE A 1 102 ? -2.130 -11.481 -18.421 1.00 52.69 102 ILE A O 1
ATOM 854 N N . PRO A 1 103 ? -2.811 -10.865 -20.489 1.00 46.41 103 PRO A N 1
ATOM 855 C CA . PRO A 1 103 ? -1.995 -11.853 -21.163 1.00 46.41 103 PRO A CA 1
ATOM 856 C C . PRO A 1 103 ? -0.552 -11.667 -20.708 1.00 46.41 103 PRO A C 1
ATOM 858 O O . PRO A 1 103 ? -0.063 -10.536 -20.671 1.00 46.41 103 PRO A O 1
ATOM 861 N N . ARG A 1 104 ? 0.140 -12.763 -20.361 1.00 49.25 104 ARG A N 1
ATOM 862 C CA . ARG A 1 104 ? 1.606 -12.735 -20.315 1.00 49.25 104 ARG A CA 1
ATOM 863 C C . ARG A 1 104 ? 2.034 -12.143 -21.650 1.00 49.25 104 ARG A C 1
ATOM 865 O O . ARG A 1 104 ? 1.744 -12.748 -22.681 1.00 49.25 104 ARG A O 1
ATOM 872 N N . TRP A 1 105 ? 2.604 -10.942 -21.612 1.00 45.38 105 TRP A N 1
ATOM 873 C CA . TRP A 1 105 ? 3.059 -10.236 -22.798 1.00 45.38 105 TRP A CA 1
ATOM 874 C C . TRP A 1 105 ? 3.866 -11.221 -23.648 1.00 45.38 105 TRP A C 1
ATOM 876 O O . TRP A 1 105 ? 4.845 -11.794 -23.164 1.00 45.38 105 TRP A O 1
ATOM 886 N N . LYS A 1 106 ? 3.378 -11.507 -24.858 1.00 37.03 106 LYS A N 1
ATOM 887 C CA . LYS A 1 106 ? 4.125 -12.271 -25.851 1.00 37.03 106 LYS A CA 1
ATOM 888 C C . LYS A 1 106 ? 4.926 -11.238 -26.643 1.00 37.03 106 LYS A C 1
ATOM 890 O O . LYS A 1 106 ? 4.288 -10.382 -27.256 1.00 37.03 106 LYS A O 1
ATOM 895 N N . PRO A 1 107 ? 6.267 -11.267 -26.600 1.00 39.28 107 PRO A N 1
ATOM 896 C CA . PRO A 1 107 ? 7.048 -10.515 -27.567 1.00 39.28 107 PRO A CA 1
ATOM 897 C C . PRO A 1 107 ? 6.664 -11.009 -28.966 1.00 39.28 107 PRO A C 1
ATOM 899 O O . PRO A 1 107 ? 6.601 -12.225 -29.174 1.00 39.28 107 PRO A O 1
ATOM 902 N N . ASN A 1 108 ? 6.361 -10.078 -29.872 1.00 39.31 108 ASN A N 1
ATOM 903 C CA . ASN A 1 108 ? 6.395 -10.345 -31.311 1.00 39.31 108 ASN A CA 1
ATOM 904 C C . ASN A 1 108 ? 7.850 -10.396 -31.771 1.00 39.31 108 ASN A C 1
ATOM 906 O O . ASN A 1 108 ? 8.636 -9.562 -31.264 1.00 39.31 108 ASN A O 1
#

pLDDT: mean 85.7, std 15.11, range [37.03, 97.94]